Protein AF-A0A962DAH6-F1 (afdb_monomer)

Nearest PDB structures (foldseek):
  4ipu-assembly2_B  TM=6.859E-01  e=4.631E-04  Pseudomonas aeruginosa
  4ipv-assembly2_B  TM=7.242E-01  e=1.673E-03  Pseudomonas aeruginosa
  6dm3-assembly1_A  TM=6.226E-01  e=2.141E+00  Legionella pneumophila subsp. pneumophila str. Philadelphia 1

Foldseek 3Di:
DVVQLVVVQVQLVQQLVCLQVVVFKKKKFWDPPDFLQIKIAIATDPDAADLQDPPPPDPRDRPRDMPPPADPPDPDRSRVVNSVRCVRKTWPDDPQQLHHRMWMARNVQSFTPDQSRWGKIKIWDNDPVLTAIKMWTQGRSSHIDIAGCDPRRHDPPHHHDDD

Secondary structure (DSSP, 8-state):
-HHHHHHHHHHHHHHHHHHHHHTS-EEEEEE-SSSSS-EEEEEESS---BTT---TTSTTB--SEEES---TT-SS-HHHHHHHHTTT-EEEEEEEETTBSEEEE-TTTSSBSSGGG-EEEEEE-S-TTT--EEEEEE-TTS-EEEEBSSSSSB-TTPPBPP-

Solvent-accessible surface area (backbone atoms only — not comparable to full-atom values): 8301 Å² total; per-residue (Å²): 84,71,72,56,52,53,48,54,41,47,50,46,52,50,41,37,51,52,9,40,74,67,67,33,36,21,11,40,22,49,49,61,92,42,46,45,30,45,32,33,18,18,12,71,40,85,48,73,35,38,49,65,50,65,53,83,86,45,93,41,27,31,79,71,40,60,38,59,83,78,61,76,85,50,95,56,54,53,55,61,46,27,23,60,75,49,64,41,34,21,49,80,41,60,63,34,18,57,81,33,44,40,41,40,31,27,23,91,77,42,18,32,63,51,61,64,34,30,31,39,34,26,40,27,35,61,50,77,89,67,44,30,28,39,29,38,38,34,42,44,59,46,44,63,48,71,20,8,79,47,94,87,31,47,56,92,91,46,53,69,53,82,132

Mean predicted aligned error: 3.99 Å

Radius of gyration: 15.19 Å; Cα contacts (8 Å, |Δi|>4): 412; chains: 1; bounding box: 35×43×42 Å

Structure (mmCIF, N/CA/C/O backbone):
data_AF-A0A962DAH6-F1
#
_entry.id   AF-A0A962DAH6-F1
#
loop_
_atom_site.group_PDB
_atom_site.id
_atom_site.type_symbol
_atom_site.label_atom_id
_atom_site.label_alt_id
_atom_site.label_comp_id
_atom_site.label_asym_id
_atom_site.label_entity_id
_atom_site.label_seq_id
_atom_site.pdbx_PDB_ins_code
_atom_site.Cartn_x
_atom_site.Cartn_y
_atom_site.Cartn_z
_atom_site.occupancy
_atom_site.B_iso_or_equiv
_atom_site.auth_seq_id
_atom_site.auth_comp_id
_atom_site.auth_asym_id
_atom_site.auth_atom_id
_atom_site.pdbx_PDB_model_num
ATOM 1 N N . LEU A 1 1 ? 12.814 5.126 -7.344 1.00 89.50 1 LEU A N 1
ATOM 2 C CA . LEU A 1 1 ? 12.469 3.711 -7.086 1.00 89.50 1 LEU A CA 1
ATOM 3 C C . LEU A 1 1 ? 12.871 3.296 -5.681 1.00 89.50 1 LEU A C 1
ATOM 5 O O . LEU A 1 1 ? 11.981 3.253 -4.858 1.00 89.50 1 LEU A O 1
ATOM 9 N N . ARG A 1 2 ? 14.162 3.104 -5.360 1.00 90.56 2 ARG A N 1
ATOM 10 C CA . ARG A 1 2 ? 14.583 2.671 -4.011 1.00 90.56 2 ARG A CA 1
ATOM 11 C C . ARG A 1 2 ? 14.004 3.518 -2.874 1.00 90.56 2 ARG A C 1
ATOM 13 O O . ARG A 1 2 ? 13.317 2.980 -2.025 1.00 90.56 2 ARG A O 1
ATOM 20 N N . GLY A 1 3 ? 14.174 4.841 -2.926 1.00 91.88 3 GLY A N 1
ATOM 21 C CA . GLY A 1 3 ? 13.597 5.718 -1.899 1.00 91.88 3 GLY A CA 1
ATOM 22 C C . GLY A 1 3 ? 12.070 5.608 -1.792 1.00 91.88 3 GLY A C 1
ATOM 23 O O . GLY A 1 3 ? 11.529 5.670 -0.702 1.00 91.88 3 GLY A O 1
ATOM 24 N N . THR A 1 4 ? 11.370 5.382 -2.904 1.00 93.75 4 THR A N 1
ATOM 25 C CA . THR A 1 4 ? 9.918 5.144 -2.918 1.00 93.75 4 THR A CA 1
ATOM 26 C C . THR A 1 4 ? 9.564 3.810 -2.268 1.00 93.75 4 THR A C 1
ATOM 28 O O . THR A 1 4 ? 8.649 3.753 -1.456 1.00 93.75 4 THR A O 1
ATOM 31 N N . THR A 1 5 ? 10.313 2.753 -2.583 1.00 94.56 5 THR A N 1
ATOM 32 C CA . THR A 1 5 ? 10.181 1.444 -1.943 1.00 94.56 5 THR A CA 1
ATOM 33 C C . THR A 1 5 ? 10.385 1.561 -0.433 1.00 94.56 5 THR A C 1
ATOM 35 O O . THR A 1 5 ? 9.527 1.121 0.324 1.00 94.56 5 THR A O 1
ATOM 38 N N . ASP A 1 6 ? 11.458 2.219 0.011 1.00 94.75 6 ASP A N 1
ATOM 39 C CA . ASP A 1 6 ? 11.767 2.400 1.435 1.00 94.75 6 ASP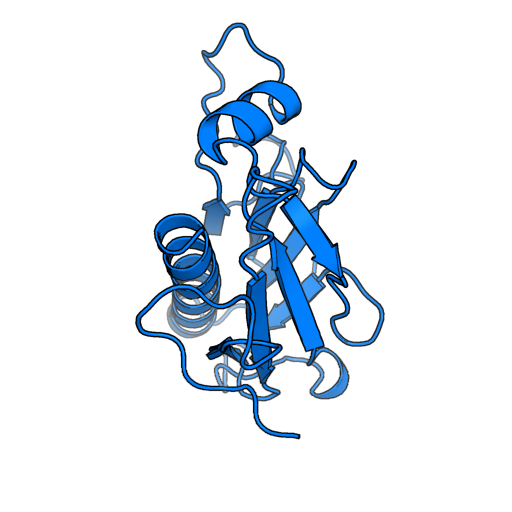 A CA 1
ATOM 40 C C . ASP A 1 6 ? 10.653 3.168 2.165 1.00 94.75 6 ASP A C 1
ATOM 42 O O . ASP A 1 6 ? 10.294 2.828 3.291 1.00 94.75 6 ASP A O 1
ATOM 46 N N . GLN A 1 7 ? 10.053 4.167 1.513 1.00 95.88 7 GLN A N 1
ATOM 47 C CA . GLN A 1 7 ? 8.929 4.919 2.073 1.00 95.88 7 GLN A CA 1
ATOM 48 C C . GLN A 1 7 ? 7.651 4.081 2.174 1.00 95.88 7 GLN A C 1
ATOM 50 O O . GLN A 1 7 ? 6.958 4.154 3.184 1.00 95.88 7 GLN A O 1
ATOM 55 N N . VAL A 1 8 ? 7.356 3.232 1.184 1.00 95.62 8 VAL A N 1
ATOM 56 C CA . VAL A 1 8 ? 6.233 2.284 1.276 1.00 95.62 8 VAL A CA 1
ATOM 57 C C . VAL A 1 8 ? 6.446 1.306 2.432 1.00 95.62 8 VAL A C 1
ATOM 59 O O . VAL A 1 8 ? 5.531 1.085 3.222 1.00 95.62 8 VAL A O 1
ATOM 62 N N . LEU A 1 9 ? 7.660 0.762 2.584 1.00 96.38 9 LEU A N 1
ATOM 63 C CA . LEU A 1 9 ? 7.995 -0.087 3.730 1.00 96.38 9 LEU A CA 1
ATOM 64 C C . LEU A 1 9 ? 7.789 0.667 5.052 1.00 96.38 9 LEU A C 1
ATOM 66 O O . LEU A 1 9 ? 7.191 0.122 5.979 1.00 96.38 9 LEU A O 1
ATOM 70 N N . ALA A 1 10 ? 8.232 1.925 5.125 1.00 96.81 10 ALA A N 1
ATOM 71 C CA . ALA A 1 10 ? 8.069 2.766 6.304 1.00 96.81 10 ALA A CA 1
ATOM 72 C C . ALA A 1 10 ? 6.592 3.009 6.650 1.00 96.81 10 ALA A C 1
ATOM 74 O O . ALA A 1 10 ? 6.227 2.870 7.814 1.00 96.81 10 ALA A O 1
ATOM 75 N N . VAL A 1 11 ? 5.730 3.290 5.665 1.00 97.06 11 VAL A N 1
ATOM 76 C CA . VAL A 1 11 ? 4.283 3.472 5.884 1.00 97.06 11 VAL A CA 1
ATOM 77 C C . VAL A 1 11 ? 3.662 2.247 6.548 1.00 97.06 11 VAL A C 1
ATOM 79 O O . VAL A 1 11 ? 2.936 2.386 7.531 1.00 97.06 11 VAL A O 1
ATOM 82 N N . VAL A 1 12 ? 3.985 1.042 6.068 1.00 97.19 12 VAL A N 1
ATOM 83 C CA . VAL A 1 12 ? 3.449 -0.195 6.655 1.00 97.19 12 VAL A CA 1
ATOM 84 C C . VAL A 1 12 ? 3.963 -0.404 8.080 1.00 97.19 12 VAL A C 1
ATOM 86 O O . VAL A 1 12 ? 3.189 -0.779 8.959 1.00 97.19 12 VAL A O 1
ATOM 89 N N . GLN A 1 13 ? 5.245 -0.129 8.342 1.00 97.00 13 GLN A N 1
ATOM 90 C CA . GLN A 1 13 ? 5.798 -0.249 9.696 1.00 97.00 13 GLN A CA 1
ATOM 91 C C 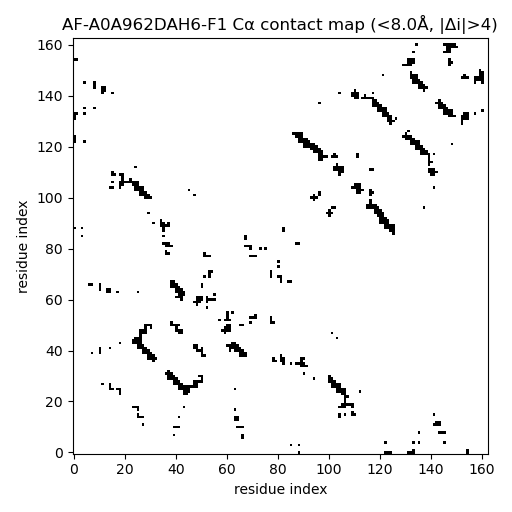. GLN A 1 13 ? 5.190 0.770 10.667 1.00 97.00 13 GLN A C 1
ATOM 93 O O . GLN A 1 13 ? 4.875 0.404 11.797 1.00 97.00 13 GLN A O 1
ATOM 98 N N . VAL A 1 14 ? 4.970 2.014 10.230 1.00 97.38 14 VAL A N 1
ATOM 99 C CA . VAL A 1 14 ? 4.286 3.041 11.031 1.00 97.38 14 VAL A CA 1
ATOM 100 C C . VAL A 1 14 ? 2.850 2.617 11.318 1.00 97.38 14 VAL A C 1
ATOM 102 O O . VAL A 1 14 ? 2.447 2.614 12.475 1.00 97.38 14 VAL A O 1
ATOM 105 N N . ALA A 1 15 ? 2.098 2.174 10.308 1.00 97.50 15 ALA A N 1
ATOM 106 C CA . ALA A 1 15 ? 0.729 1.695 10.495 1.00 97.50 15 ALA A CA 1
ATOM 107 C C . ALA A 1 15 ? 0.653 0.536 11.502 1.00 97.50 15 ALA A C 1
ATOM 109 O O . ALA A 1 15 ? -0.227 0.503 12.363 1.00 97.50 15 ALA A O 1
ATOM 110 N N . ARG A 1 16 ? 1.610 -0.395 11.431 1.00 97.31 16 ARG A N 1
ATOM 111 C CA . ARG A 1 16 ? 1.712 -1.517 12.366 1.00 97.31 16 ARG A CA 1
ATOM 112 C C . ARG A 1 16 ? 2.017 -1.058 13.787 1.00 97.31 16 ARG A C 1
ATOM 114 O O . ARG A 1 16 ? 1.378 -1.532 14.724 1.00 97.31 16 ARG A O 1
ATOM 121 N N . PHE A 1 17 ? 2.980 -0.155 13.944 1.00 97.06 17 PHE A N 1
ATOM 122 C CA . PHE A 1 17 ? 3.345 0.410 15.239 1.00 97.06 17 PHE A CA 1
ATOM 123 C C . PHE A 1 17 ? 2.168 1.155 15.874 1.00 97.06 17 PHE A C 1
ATOM 125 O O . PHE A 1 17 ? 1.819 0.879 17.017 1.00 97.06 17 PHE A O 1
ATOM 132 N N . GLU A 1 18 ? 1.507 2.023 15.112 1.00 97.25 18 GLU A N 1
ATOM 133 C CA . GLU A 1 18 ? 0.369 2.823 15.571 1.00 97.25 18 GLU A CA 1
ATOM 134 C C . GLU A 1 18 ? -0.834 1.947 15.939 1.00 97.25 18 GLU A C 1
ATOM 136 O O . GLU A 1 18 ? -1.511 2.224 16.928 1.00 97.25 18 GLU A O 1
ATOM 141 N N . SER A 1 19 ? -1.064 0.844 15.216 1.00 97.38 19 SER A N 1
ATOM 142 C CA . SER A 1 19 ? -2.121 -0.110 15.566 1.00 97.38 19 SER A CA 1
ATOM 143 C C . SER A 1 19 ? -1.907 -0.726 16.948 1.00 97.38 19 SER A C 1
ATOM 145 O O . SER A 1 19 ? -2.820 -0.732 17.775 1.00 97.38 19 SER A O 1
ATOM 147 N N . VAL A 1 20 ? -0.687 -1.197 17.221 1.00 96.75 20 VAL A N 1
ATOM 148 C CA . VAL A 1 20 ? -0.332 -1.802 18.514 1.00 96.75 20 VAL A CA 1
ATOM 149 C C . VAL A 1 20 ? -0.309 -0.747 19.620 1.00 96.75 20 VAL A C 1
ATOM 151 O O . VAL A 1 20 ? -0.832 -0.979 20.706 1.00 96.75 20 VAL A O 1
ATOM 154 N N . GLN A 1 21 ? 0.264 0.428 19.354 1.00 97.00 21 GLN A N 1
ATOM 155 C CA . GLN A 1 21 ? 0.398 1.498 20.342 1.00 97.00 21 GLN A CA 1
ATOM 156 C C . GLN A 1 21 ? -0.959 2.044 20.798 1.00 97.00 21 GLN A C 1
ATOM 158 O O . GLN A 1 21 ? -1.139 2.323 21.983 1.00 97.00 21 GLN A O 1
ATOM 163 N N . ARG A 1 22 ? -1.906 2.221 19.869 1.00 95.19 22 ARG A N 1
ATOM 164 C CA . ARG A 1 22 ? -3.233 2.784 20.167 1.00 95.19 22 ARG A CA 1
ATOM 165 C C . ARG A 1 22 ? -4.258 1.736 20.600 1.00 95.19 22 ARG A C 1
ATOM 167 O O . ARG A 1 22 ? -5.383 2.115 20.910 1.00 95.19 22 ARG A O 1
ATOM 174 N N . ASP A 1 23 ? -3.893 0.452 20.586 1.00 96.75 23 ASP A N 1
ATOM 175 C CA . ASP A 1 23 ? -4.802 -0.693 20.751 1.00 96.75 23 ASP A CA 1
ATOM 176 C C . ASP A 1 23 ? -6.048 -0.590 19.846 1.00 96.75 23 ASP A C 1
ATOM 178 O O . ASP A 1 23 ? -7.191 -0.828 20.244 1.00 96.75 23 ASP A O 1
ATOM 182 N N . ARG A 1 24 ? -5.835 -0.159 18.597 1.00 96.38 24 ARG A N 1
ATOM 183 C CA . ARG A 1 24 ? -6.892 0.025 17.593 1.00 96.38 24 ARG A CA 1
ATOM 184 C C . ARG A 1 24 ? -6.478 -0.548 16.244 1.00 96.38 24 ARG A C 1
ATOM 186 O O . ARG A 1 24 ? -5.307 -0.452 15.874 1.00 96.38 24 ARG A O 1
ATOM 193 N N . PRO A 1 25 ? -7.412 -1.134 15.478 1.00 97.31 25 PRO A N 1
ATOM 194 C CA . PRO A 1 25 ? -7.094 -1.555 14.125 1.00 97.31 25 PRO A CA 1
ATOM 195 C C . PRO A 1 25 ? -6.668 -0.349 13.288 1.00 97.31 25 PRO A C 1
ATOM 197 O O . PRO A 1 25 ? -7.179 0.755 13.480 1.00 97.31 25 PRO A O 1
ATOM 200 N N . VAL A 1 26 ? -5.722 -0.564 12.380 1.00 97.88 26 VAL A N 1
ATOM 201 C CA . VAL A 1 26 ? -5.278 0.442 11.407 1.00 97.88 26 VAL A CA 1
ATOM 202 C C . VAL A 1 26 ? -5.386 -0.167 10.024 1.00 97.88 26 VAL A C 1
ATOM 204 O O . VAL A 1 26 ? -4.854 -1.247 9.775 1.00 97.88 26 VAL A O 1
ATOM 207 N N . THR A 1 27 ? -6.065 0.525 9.119 1.00 98.00 27 THR A N 1
ATOM 208 C CA . THR A 1 27 ? -6.245 0.088 7.734 1.00 98.00 27 THR A CA 1
ATOM 209 C C . THR A 1 27 ? -5.316 0.870 6.828 1.00 98.00 27 THR A C 1
ATOM 211 O O . THR A 1 27 ? -5.364 2.098 6.795 1.00 98.00 27 THR A O 1
ATOM 214 N N . VAL A 1 28 ? -4.479 0.155 6.080 1.00 98.00 28 VAL A N 1
ATOM 215 C CA . VAL A 1 28 ? -3.620 0.723 5.039 1.00 98.00 28 VAL A CA 1
ATOM 216 C C . VAL A 1 28 ? -4.343 0.595 3.708 1.00 98.00 28 VAL A C 1
ATOM 218 O O . VAL A 1 28 ? -4.789 -0.488 3.346 1.00 98.00 28 VAL A O 1
ATOM 221 N N . THR A 1 29 ? -4.451 1.694 2.972 1.00 97.81 29 THR A N 1
ATOM 222 C CA . THR A 1 29 ? -5.093 1.774 1.658 1.00 97.81 29 THR A CA 1
ATOM 223 C C . THR A 1 29 ? -4.087 2.259 0.627 1.00 97.81 29 THR A C 1
ATOM 225 O O . THR A 1 29 ? -3.325 3.190 0.880 1.00 97.81 29 THR A O 1
ATOM 228 N N . VAL A 1 30 ? -4.101 1.646 -0.552 1.00 97.62 30 VAL A N 1
ATOM 229 C CA . VAL A 1 30 ? -3.342 2.080 -1.725 1.00 97.62 30 VAL A CA 1
ATOM 230 C C . VAL A 1 30 ? -4.331 2.518 -2.792 1.00 97.62 30 VAL A C 1
ATOM 232 O O . VAL A 1 30 ? -5.170 1.735 -3.236 1.00 97.62 30 VAL A O 1
ATOM 235 N N . LEU A 1 31 ? -4.245 3.773 -3.220 1.00 96.69 31 LEU A N 1
ATOM 236 C CA . LEU A 1 31 ? -5.066 4.291 -4.307 1.00 96.69 31 LEU A CA 1
ATOM 237 C C . LEU A 1 31 ? -4.212 4.472 -5.549 1.00 96.69 31 LEU A C 1
ATOM 239 O O . LEU A 1 31 ? -3.170 5.117 -5.505 1.00 96.69 31 LEU A O 1
ATOM 243 N N . THR A 1 32 ? -4.688 3.930 -6.664 1.00 95.31 32 THR A N 1
ATOM 244 C CA . THR A 1 32 ? -4.017 3.958 -7.969 1.00 95.31 32 THR A CA 1
ATOM 245 C C . THR A 1 32 ? -4.973 4.443 -9.062 1.00 95.31 32 THR A C 1
ATOM 247 O O . THR A 1 32 ? -5.374 3.648 -9.913 1.00 95.31 32 THR A O 1
ATOM 250 N N . PRO A 1 33 ? -5.373 5.736 -9.077 1.00 91.69 33 PRO A N 1
ATOM 251 C CA . PRO A 1 33 ? -6.133 6.312 -10.188 1.00 91.69 33 PRO A CA 1
ATOM 252 C C . PRO A 1 33 ? -5.548 5.979 -11.566 1.00 91.69 33 PRO A C 1
ATOM 254 O O . PRO A 1 33 ? -6.288 5.752 -12.518 1.00 91.69 33 PRO A O 1
ATOM 257 N N . ASN A 1 34 ? -4.218 5.944 -11.667 1.00 91.81 34 ASN A N 1
ATOM 258 C CA . ASN A 1 34 ? -3.494 5.341 -12.779 1.00 91.81 34 ASN A CA 1
ATOM 259 C C . ASN A 1 34 ? -2.112 4.861 -12.303 1.00 91.81 34 ASN A C 1
ATOM 261 O O . ASN A 1 34 ? -1.774 4.972 -11.126 1.00 91.81 34 ASN A O 1
ATOM 265 N N . ALA A 1 35 ? -1.303 4.328 -13.221 1.00 89.44 35 ALA A N 1
ATOM 266 C CA . ALA A 1 35 ? 0.005 3.771 -12.886 1.00 89.44 35 ALA A CA 1
ATOM 267 C C . ALA A 1 35 ? 0.977 4.800 -12.277 1.00 89.44 35 ALA A C 1
ATOM 269 O O . ALA A 1 35 ? 1.762 4.431 -11.411 1.00 89.44 35 ALA A O 1
ATOM 270 N N . ALA A 1 36 ? 0.949 6.065 -12.712 1.00 89.88 36 ALA A N 1
ATOM 271 C CA . ALA A 1 36 ? 1.879 7.114 -12.266 1.00 89.88 36 ALA A CA 1
ATOM 272 C C . ALA A 1 36 ? 1.342 7.954 -11.097 1.00 89.88 36 ALA A C 1
ATOM 274 O O . ALA A 1 36 ? 2.115 8.511 -10.322 1.00 89.88 36 ALA A O 1
ATOM 275 N N . GLN A 1 37 ? 0.021 8.021 -10.961 1.00 94.19 37 GLN A N 1
ATOM 276 C CA . GLN A 1 37 ? -0.675 8.715 -9.890 1.00 94.19 37 GLN A CA 1
ATOM 277 C C . GLN A 1 37 ? -1.169 7.684 -8.899 1.00 94.19 37 GLN A C 1
ATOM 279 O O . GLN A 1 37 ? -2.239 7.099 -9.073 1.00 94.19 37 GLN A O 1
ATOM 284 N N . TRP A 1 38 ? -0.381 7.478 -7.855 1.00 96.31 38 TRP A N 1
ATOM 285 C CA . TRP A 1 38 ? -0.752 6.602 -6.766 1.00 96.31 38 TRP A CA 1
ATOM 286 C C . TRP A 1 38 ? -0.338 7.184 -5.425 1.00 96.31 38 TRP A C 1
ATOM 288 O O . TRP A 1 38 ? 0.520 8.062 -5.338 1.00 96.31 38 TRP A O 1
ATOM 298 N N . CYS A 1 39 ? -0.977 6.700 -4.376 1.00 97.19 39 CYS A N 1
ATOM 299 C CA . CYS A 1 39 ? -0.601 6.998 -3.010 1.00 97.19 39 CYS A CA 1
ATOM 300 C C . CYS A 1 39 ? -0.912 5.799 -2.120 1.00 97.19 39 CYS A C 1
ATOM 302 O O . CYS A 1 39 ? -1.669 4.896 -2.484 1.00 97.19 39 CYS A O 1
ATOM 304 N N . MET A 1 40 ? -0.304 5.797 -0.946 1.00 97.56 40 MET A N 1
ATOM 305 C CA . MET A 1 40 ? -0.593 4.888 0.143 1.00 97.56 40 MET A CA 1
ATOM 306 C C . MET A 1 40 ? -0.887 5.726 1.381 1.00 97.56 40 MET A C 1
ATOM 308 O O . MET A 1 40 ? -0.206 6.712 1.649 1.00 97.56 40 MET A O 1
ATOM 312 N N . GLY A 1 41 ? -1.888 5.340 2.153 1.00 97.38 41 GLY A N 1
ATOM 313 C CA . GLY A 1 41 ? -2.175 5.982 3.424 1.00 97.38 41 GLY A CA 1
ATOM 314 C C . GLY A 1 41 ? -2.759 5.006 4.418 1.00 97.38 41 GLY A C 1
ATOM 315 O O . GLY A 1 41 ? -3.187 3.914 4.054 1.00 97.38 41 GLY A O 1
ATOM 316 N N . ALA A 1 42 ? -2.736 5.394 5.681 1.00 97.88 42 ALA A N 1
ATOM 317 C CA . ALA A 1 42 ? -3.269 4.607 6.770 1.00 97.88 42 ALA A CA 1
ATOM 318 C C . ALA A 1 42 ? -4.203 5.452 7.634 1.00 97.88 42 ALA A C 1
ATOM 320 O O . ALA A 1 42 ? -3.932 6.628 7.901 1.00 97.88 42 ALA A O 1
ATOM 321 N N . SER A 1 43 ? -5.280 4.825 8.093 1.00 97.50 43 SER A N 1
ATOM 322 C CA . SER A 1 43 ? -6.242 5.412 9.020 1.00 97.50 43 SER A CA 1
ATOM 323 C C . SER A 1 43 ? -6.595 4.448 10.142 1.00 97.50 43 SER A C 1
ATOM 325 O O . SER A 1 43 ? -6.562 3.228 9.969 1.00 97.50 43 SER A O 1
ATOM 327 N N . GLU A 1 44 ? -6.959 4.998 11.296 1.00 95.81 44 GLU A N 1
ATOM 328 C CA . GLU A 1 44 ? -7.551 4.212 12.377 1.00 95.81 44 GLU A CA 1
ATOM 329 C C . GLU A 1 44 ? -8.874 3.565 11.947 1.00 95.81 44 GLU A C 1
ATOM 331 O O . GLU A 1 44 ? -9.653 4.120 11.170 1.00 95.81 44 GLU A O 1
ATOM 336 N N . GLY A 1 45 ? -9.162 2.403 12.522 1.00 93.88 45 GLY A N 1
ATOM 337 C CA . GLY A 1 45 ? -10.361 1.636 12.238 1.00 93.88 45 GLY A CA 1
ATOM 338 C C . GLY A 1 45 ? -10.201 0.676 11.060 1.00 93.88 45 GLY A C 1
ATOM 339 O O . GLY A 1 45 ? -9.108 0.407 10.561 1.00 93.88 45 GLY A O 1
ATOM 340 N N . ASN A 1 46 ? -11.348 0.163 10.617 1.00 90.62 46 ASN A N 1
ATOM 341 C CA . ASN A 1 46 ? -11.464 -0.772 9.491 1.00 90.62 46 ASN A CA 1
ATOM 342 C C . ASN A 1 46 ? -11.840 -0.061 8.176 1.00 90.62 46 ASN A C 1
ATOM 344 O O . ASN A 1 46 ? -12.068 -0.704 7.152 1.00 90.62 46 ASN A O 1
ATOM 348 N N . ALA A 1 47 ? -11.995 1.265 8.216 1.00 92.06 47 ALA A N 1
ATOM 349 C CA . ALA A 1 47 ? -12.370 2.057 7.057 1.00 92.06 47 ALA A CA 1
ATOM 350 C C . ALA A 1 47 ? -11.132 2.385 6.216 1.00 92.06 47 ALA A C 1
ATOM 352 O O . ALA A 1 47 ? -10.066 2.683 6.753 1.00 92.06 47 ALA A O 1
ATOM 353 N N . ALA A 1 48 ? -11.295 2.342 4.894 1.00 94.44 48 ALA A N 1
ATOM 354 C CA . ALA A 1 48 ? -10.292 2.856 3.973 1.00 94.44 48 ALA A CA 1
ATOM 355 C C . ALA A 1 48 ? -10.289 4.389 4.004 1.00 94.44 48 ALA A C 1
ATOM 357 O O . ALA A 1 48 ? -11.350 5.002 4.125 1.00 94.44 48 ALA A O 1
ATOM 358 N N . CYS A 1 49 ? -9.113 4.985 3.837 1.00 96.94 49 CYS A N 1
ATOM 359 C CA . CYS A 1 49 ? -8.943 6.426 3.692 1.00 96.94 49 CYS A CA 1
ATOM 360 C C . CYS A 1 49 ? -8.546 6.786 2.254 1.00 96.94 49 CYS A C 1
ATOM 362 O O . CYS A 1 49 ? -8.036 5.951 1.501 1.00 96.94 49 CYS A O 1
ATOM 364 N N . ASP A 1 50 ? -8.774 8.041 1.877 1.00 97.06 50 ASP A N 1
ATOM 365 C CA . ASP A 1 50 ? -8.289 8.622 0.634 1.00 97.06 50 ASP A CA 1
ATOM 366 C C . ASP A 1 50 ? -6.954 9.326 0.888 1.00 97.06 50 ASP A C 1
ATOM 368 O O . ASP A 1 50 ? -6.894 10.395 1.485 1.00 97.06 50 ASP A O 1
ATOM 372 N N . CYS A 1 51 ? -5.855 8.734 0.422 1.00 96.62 51 CYS A N 1
ATOM 373 C CA . CYS A 1 51 ? -4.524 9.322 0.571 1.00 96.62 51 CYS A CA 1
ATOM 374 C C . CYS A 1 51 ? -4.270 10.538 -0.341 1.00 96.62 51 CYS A C 1
ATOM 376 O O . CYS A 1 51 ? -3.207 11.149 -0.243 1.00 96.62 51 CYS A O 1
ATOM 378 N N . PHE A 1 52 ? -5.227 10.911 -1.200 1.00 97.38 52 PHE A N 1
ATOM 379 C CA . PHE A 1 52 ? -5.253 12.195 -1.903 1.00 97.38 52 PHE A CA 1
ATOM 380 C C . PHE A 1 52 ? -6.066 13.268 -1.167 1.00 97.38 52 PHE A C 1
ATOM 382 O O . PHE A 1 52 ? -6.005 14.437 -1.553 1.00 97.38 52 PHE A O 1
ATOM 389 N N . GLU A 1 53 ? -6.814 12.906 -0.122 1.00 96.81 53 GLU A N 1
ATOM 390 C CA . GLU A 1 53 ? -7.484 13.870 0.744 1.00 96.81 53 GLU A CA 1
ATOM 391 C C . GLU A 1 53 ? -6.447 14.599 1.602 1.00 96.81 53 GLU A C 1
ATOM 393 O O . GLU A 1 53 ? -5.647 13.991 2.312 1.00 96.81 53 GLU A O 1
ATOM 398 N N . THR A 1 54 ? -6.469 15.927 1.542 1.00 95.12 54 THR A N 1
ATOM 399 C CA . THR A 1 54 ? -5.520 16.789 2.265 1.00 95.12 54 THR A CA 1
ATOM 400 C C . THR A 1 54 ? -6.185 17.570 3.395 1.00 95.12 54 THR A C 1
ATOM 402 O O . THR A 1 54 ? -5.496 18.141 4.241 1.00 95.12 54 THR A O 1
ATOM 405 N N . ASN A 1 55 ? -7.518 17.579 3.449 1.00 94.44 55 ASN A N 1
ATOM 406 C CA . ASN A 1 55 ? -8.268 18.182 4.534 1.00 94.44 55 ASN A CA 1
ATOM 407 C C . ASN A 1 55 ? -8.305 17.243 5.747 1.00 94.44 55 ASN A C 1
ATOM 409 O O . ASN A 1 55 ? -9.056 16.269 5.764 1.00 94.44 55 ASN A O 1
ATOM 413 N N . ALA A 1 56 ? -7.564 17.591 6.799 1.00 92.50 56 ALA A N 1
ATOM 414 C CA . ALA A 1 56 ? -7.505 16.821 8.043 1.00 92.50 56 ALA A CA 1
ATOM 415 C C . ALA A 1 56 ? -8.856 16.683 8.779 1.00 92.50 56 ALA A C 1
ATOM 417 O O . ALA A 1 56 ? -8.990 15.822 9.643 1.00 92.50 56 ALA A O 1
ATOM 418 N N . ALA A 1 57 ? -9.856 17.513 8.454 1.00 94.38 57 ALA A N 1
ATOM 419 C CA . ALA A 1 57 ? -11.207 17.410 9.010 1.00 94.38 57 ALA A CA 1
ATOM 420 C C . ALA A 1 57 ? -12.132 16.468 8.211 1.00 94.38 57 ALA A C 1
ATOM 422 O O . ALA A 1 57 ? -13.265 16.225 8.625 1.00 94.38 57 ALA A O 1
ATOM 423 N N . SER A 1 58 ? -11.687 15.961 7.057 1.00 95.56 58 SER A N 1
ATOM 424 C CA . SER A 1 58 ? -12.453 15.027 6.229 1.00 95.56 58 SER A CA 1
ATOM 425 C C . SER A 1 58 ? -12.503 13.643 6.875 1.00 95.56 58 SER A C 1
ATOM 427 O O . SER A 1 58 ? -11.494 13.137 7.361 1.00 95.56 58 SER A O 1
ATOM 429 N N . ALA A 1 59 ? -13.661 12.980 6.819 1.00 93.62 59 ALA A N 1
ATOM 430 C CA . ALA A 1 59 ? -13.807 11.608 7.316 1.00 93.62 59 ALA A CA 1
ATOM 431 C C . ALA A 1 59 ? -12.952 10.592 6.534 1.00 93.62 59 ALA A C 1
ATOM 433 O O . ALA A 1 59 ? -12.651 9.520 7.048 1.00 93.62 59 ALA A O 1
ATOM 434 N N . ASN A 1 60 ? -12.549 10.941 5.307 1.00 94.94 60 ASN A N 1
ATOM 435 C CA . ASN A 1 60 ? -11.705 10.104 4.458 1.00 94.94 60 ASN A CA 1
ATOM 436 C C . ASN A 1 60 ? -10.209 10.412 4.623 1.00 94.94 60 ASN A C 1
ATOM 438 O O . ASN A 1 60 ? -9.398 9.825 3.916 1.00 94.94 60 ASN A O 1
ATOM 442 N N . PHE A 1 61 ? -9.818 11.324 5.517 1.00 95.75 61 PHE A N 1
ATOM 443 C CA . PHE A 1 61 ? -8.415 11.673 5.717 1.00 95.75 61 PHE A CA 1
ATOM 444 C C . PHE A 1 61 ? -7.627 10.521 6.357 1.00 95.75 61 PHE A C 1
ATOM 446 O O . PHE A 1 61 ? -8.037 9.936 7.362 1.00 95.75 61 PHE A O 1
ATOM 453 N N . CYS A 1 62 ? -6.455 10.216 5.802 1.00 97.06 62 CYS A N 1
ATOM 454 C CA . CYS A 1 62 ? -5.541 9.226 6.367 1.00 97.06 62 CYS A CA 1
ATOM 455 C C . CYS A 1 62 ? -4.814 9.803 7.594 1.00 97.06 62 CYS A C 1
ATOM 457 O O . CYS A 1 62 ? -3.769 10.444 7.480 1.00 97.06 62 CYS A O 1
ATOM 459 N N . ASN A 1 63 ? -5.385 9.581 8.778 1.00 95.44 63 ASN A N 1
ATOM 460 C CA . ASN A 1 63 ? -4.951 10.200 10.032 1.00 95.44 63 ASN A CA 1
ATOM 461 C C . ASN A 1 63 ? -3.748 9.531 10.728 1.00 95.44 63 ASN A C 1
ATOM 463 O O . ASN A 1 63 ? -3.306 10.035 11.760 1.00 95.44 63 ASN A O 1
ATOM 467 N N . VAL A 1 64 ? -3.225 8.420 10.199 1.00 96.50 64 VAL A N 1
ATOM 468 C CA . VAL A 1 64 ? -2.060 7.720 10.770 1.00 96.50 64 VAL A CA 1
ATOM 469 C C . VAL A 1 64 ? -0.786 8.071 10.008 1.00 96.50 64 VAL A C 1
ATOM 471 O O . VAL A 1 64 ? 0.180 8.554 10.591 1.00 96.50 64 VAL A O 1
ATOM 474 N N . THR A 1 65 ? -0.761 7.829 8.698 1.00 96.31 65 THR A N 1
ATOM 475 C CA . THR A 1 65 ? 0.384 8.165 7.842 1.00 96.31 65 THR A CA 1
ATOM 476 C C . THR A 1 65 ? -0.033 8.208 6.376 1.00 96.31 65 THR A C 1
ATOM 478 O O . THR A 1 65 ? -1.035 7.603 5.993 1.00 96.31 65 THR A O 1
ATOM 481 N N . THR A 1 66 ? 0.730 8.919 5.549 1.00 96.69 66 THR A N 1
ATOM 482 C CA . THR A 1 66 ? 0.521 9.016 4.102 1.00 96.69 66 THR A CA 1
ATOM 483 C C . THR A 1 66 ? 1.845 9.060 3.356 1.00 96.69 66 THR A C 1
ATOM 485 O O . THR A 1 66 ? 2.848 9.588 3.837 1.00 96.69 66 THR A O 1
ATOM 488 N N . TYR A 1 67 ? 1.838 8.513 2.146 1.00 96.75 67 TYR A N 1
ATOM 489 C CA . TYR A 1 67 ? 2.915 8.636 1.186 1.00 96.75 67 TYR A CA 1
ATOM 490 C C . TYR A 1 67 ? 2.359 8.693 -0.250 1.00 96.75 67 TYR A C 1
ATOM 492 O O . TY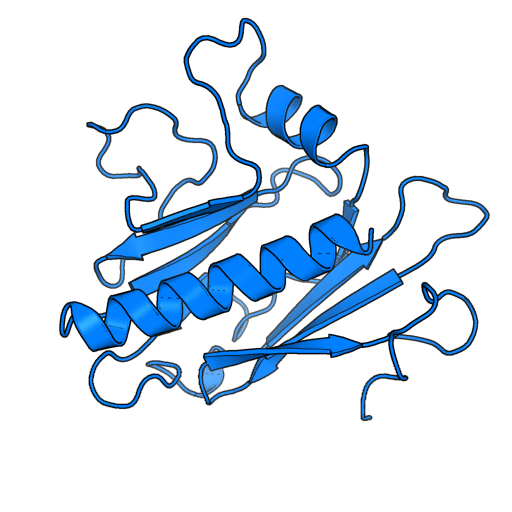R A 1 67 ? 1.553 7.842 -0.623 1.00 96.75 67 TYR A O 1
ATOM 500 N N . PRO A 1 68 ? 2.818 9.627 -1.097 1.00 95.75 68 PRO A N 1
ATOM 501 C CA . PRO A 1 68 ? 3.718 10.728 -0.761 1.00 95.75 68 PRO A CA 1
ATOM 502 C C . PRO A 1 68 ? 3.053 11.748 0.179 1.00 95.75 68 PRO A C 1
ATOM 504 O O . PRO A 1 68 ? 1.832 11.834 0.246 1.00 95.75 68 PRO A O 1
ATOM 507 N N . ALA A 1 69 ? 3.859 12.517 0.916 1.00 92.94 69 ALA A N 1
ATOM 508 C CA . ALA A 1 69 ? 3.354 13.561 1.807 1.00 92.94 69 ALA A CA 1
ATOM 509 C C . ALA A 1 69 ? 2.832 14.748 0.980 1.00 92.94 69 ALA A C 1
ATOM 511 O O . ALA A 1 69 ? 3.612 15.542 0.448 1.00 92.94 69 ALA A O 1
ATOM 512 N N . LEU A 1 70 ? 1.510 14.831 0.836 1.00 93.62 70 LEU A N 1
ATOM 513 C CA . LEU A 1 70 ? 0.841 15.878 0.071 1.00 93.62 70 LEU A CA 1
ATOM 514 C C . LEU A 1 70 ? 0.736 17.175 0.880 1.00 93.62 70 LEU A C 1
ATOM 516 O O . LEU A 1 70 ? 0.674 17.166 2.107 1.00 93.62 70 LEU A O 1
ATOM 520 N N . ASN A 1 71 ? 0.708 18.306 0.179 1.00 92.00 71 ASN A N 1
ATOM 521 C CA . ASN A 1 71 ? 0.602 19.632 0.778 1.00 92.00 71 ASN A CA 1
ATOM 522 C C . ASN A 1 71 ? -0.656 20.332 0.261 1.00 92.00 71 ASN A C 1
ATOM 524 O O . ASN A 1 71 ? -0.705 20.715 -0.908 1.00 92.00 71 ASN A O 1
ATOM 528 N N . ALA A 1 72 ? -1.617 20.558 1.161 1.00 91.50 72 ALA A N 1
ATOM 529 C CA . ALA A 1 72 ? -2.877 21.251 0.886 1.00 91.50 72 ALA A CA 1
ATOM 530 C C . ALA A 1 72 ? -2.695 22.677 0.330 1.00 91.50 72 ALA A C 1
ATOM 532 O O . ALA A 1 72 ? -3.574 23.184 -0.357 1.00 91.50 72 ALA A O 1
ATOM 533 N N . ALA A 1 73 ? -1.562 23.331 0.611 1.00 93.19 73 ALA A N 1
ATOM 534 C CA . ALA A 1 73 ? -1.249 24.669 0.107 1.00 93.19 73 ALA A CA 1
ATOM 535 C C . ALA A 1 73 ? -0.657 24.667 -1.316 1.00 93.19 73 ALA A C 1
ATOM 537 O O . ALA A 1 73 ? -0.344 25.727 -1.858 1.00 93.19 73 ALA A O 1
ATOM 538 N N . SER A 1 74 ? -0.442 23.493 -1.920 1.00 92.31 74 SER A N 1
ATOM 539 C CA . SER A 1 74 ? 0.062 23.402 -3.288 1.00 92.31 74 SER A CA 1
ATOM 540 C C . SER A 1 74 ? -0.982 23.905 -4.292 1.00 92.31 74 SER A C 1
ATOM 542 O O . SER A 1 74 ? -2.159 23.587 -4.151 1.00 92.31 74 SER A O 1
ATOM 544 N N . PRO A 1 75 ? -0.575 24.624 -5.354 1.00 92.62 75 PRO A N 1
ATOM 545 C CA . PRO A 1 75 ? -1.480 24.971 -6.450 1.00 92.62 75 PRO A CA 1
ATOM 546 C C . PRO A 1 75 ? -1.819 23.768 -7.349 1.00 92.62 75 PRO A C 1
ATOM 548 O O . PRO A 1 75 ? -2.669 23.877 -8.231 1.00 92.62 75 PRO A O 1
ATO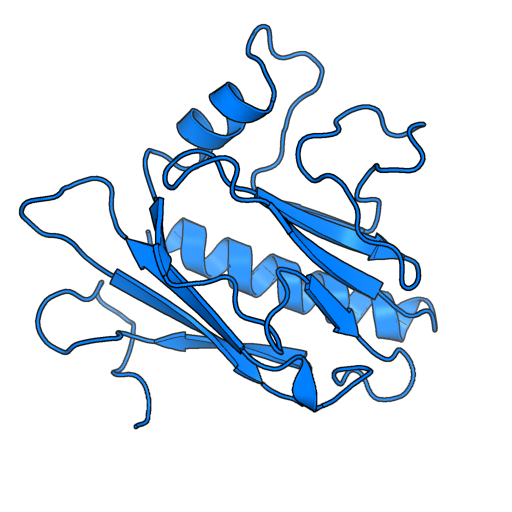M 551 N N . LEU A 1 76 ? -1.130 22.634 -7.179 1.00 93.81 76 LEU A N 1
ATOM 552 C CA . LEU A 1 76 ? -1.375 21.415 -7.942 1.00 93.81 76 LEU A CA 1
ATOM 553 C C . LEU A 1 76 ? -2.496 20.597 -7.307 1.00 93.81 76 LEU A C 1
ATOM 555 O O . LEU A 1 76 ? -2.639 20.554 -6.087 1.00 93.81 76 LEU A O 1
ATOM 559 N N . SER A 1 77 ? -3.240 19.861 -8.137 1.00 94.75 77 SER A N 1
ATOM 560 C CA . SER A 1 77 ? -4.142 18.836 -7.608 1.00 94.75 77 SER A CA 1
ATOM 561 C C . SER A 1 77 ? -3.350 17.786 -6.806 1.00 94.75 77 SER A C 1
ATOM 563 O O . SER A 1 77 ? -2.215 17.472 -7.187 1.00 94.75 77 SER A O 1
ATOM 565 N N . PRO A 1 78 ? -3.936 17.173 -5.760 1.00 95.12 78 PRO A N 1
ATOM 566 C CA . PRO A 1 78 ? -3.274 16.136 -4.961 1.00 95.12 78 PRO A CA 1
ATOM 567 C C . PRO A 1 78 ? -2.664 15.001 -5.801 1.00 95.12 78 PRO A C 1
ATOM 569 O O . PRO A 1 78 ? -1.561 14.530 -5.530 1.00 95.12 78 PRO A O 1
ATOM 572 N N . ARG A 1 79 ? -3.345 14.604 -6.885 1.00 94.94 79 ARG A N 1
ATOM 573 C CA . ARG A 1 79 ? -2.873 13.563 -7.812 1.00 94.94 79 ARG A CA 1
ATOM 574 C C . ARG A 1 79 ? -1.656 14.003 -8.623 1.00 94.94 79 ARG A C 1
ATOM 576 O O . ARG A 1 79 ? -0.695 13.247 -8.730 1.00 94.94 79 ARG A O 1
ATOM 583 N N . ALA A 1 80 ? -1.676 15.227 -9.152 1.00 94.06 80 ALA A N 1
ATOM 584 C CA . ALA A 1 80 ? -0.541 15.788 -9.884 1.00 94.06 80 ALA A CA 1
ATOM 585 C C . ALA A 1 80 ? 0.672 16.006 -8.964 1.00 94.06 80 ALA A C 1
ATOM 587 O O . ALA A 1 80 ? 1.811 15.749 -9.351 1.00 94.06 80 ALA A O 1
ATOM 588 N N . GLN A 1 81 ? 0.430 16.425 -7.719 1.00 95.00 81 GLN A N 1
ATOM 589 C CA . GLN A 1 81 ? 1.480 16.539 -6.715 1.00 95.00 81 GLN A CA 1
ATOM 590 C C . GLN A 1 81 ? 2.104 15.175 -6.396 1.00 95.00 81 GLN A C 1
ATOM 592 O O . GLN A 1 81 ? 3.330 15.069 -6.338 1.00 95.00 81 GLN A O 1
ATOM 597 N N . ALA A 1 82 ? 1.288 14.129 -6.225 1.00 94.75 82 ALA A N 1
ATOM 598 C CA . ALA A 1 82 ? 1.788 12.781 -5.981 1.00 94.75 82 ALA A CA 1
ATOM 599 C C . ALA A 1 82 ? 2.693 12.298 -7.120 1.00 94.75 82 ALA A C 1
ATOM 601 O O . ALA A 1 82 ? 3.809 11.854 -6.865 1.00 94.75 82 ALA A O 1
ATOM 602 N N . GLU A 1 83 ? 2.260 12.460 -8.370 1.00 93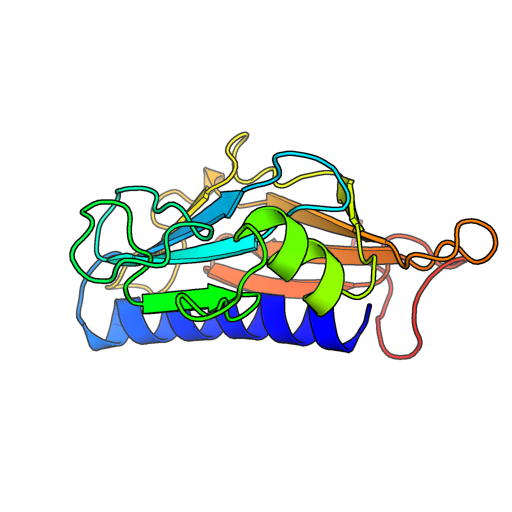.94 83 GLU A N 1
ATOM 603 C CA . GLU A 1 83 ? 3.047 12.105 -9.556 1.00 93.94 83 GLU A CA 1
ATOM 604 C C . GLU A 1 83 ? 4.418 12.804 -9.576 1.00 93.94 83 GLU A C 1
ATOM 606 O O . GLU A 1 83 ? 5.453 12.167 -9.812 1.00 93.94 83 GLU A O 1
ATOM 611 N N . GLN A 1 84 ? 4.447 14.101 -9.248 1.00 93.50 84 GLN A N 1
ATOM 612 C CA . GLN A 1 84 ? 5.683 14.878 -9.167 1.00 93.50 84 GLN A CA 1
ATOM 613 C C . GLN A 1 84 ? 6.601 14.392 -8.032 1.00 93.50 84 GLN A C 1
ATOM 615 O O . GLN A 1 84 ? 7.810 14.241 -8.235 1.00 93.50 84 GLN A O 1
ATOM 620 N N . LEU A 1 85 ? 6.050 14.119 -6.845 1.00 93.88 85 LEU A N 1
ATOM 621 C CA . LEU A 1 85 ? 6.809 13.652 -5.677 1.00 93.88 85 LEU A CA 1
ATOM 622 C C . LEU A 1 85 ? 7.354 12.232 -5.862 1.00 93.88 85 LEU A C 1
ATOM 624 O O . LEU A 1 85 ? 8.475 11.937 -5.443 1.00 93.88 85 LEU A O 1
ATOM 628 N N . LEU A 1 86 ? 6.598 11.373 -6.543 1.00 94.00 86 LEU A N 1
ATOM 629 C CA . LEU A 1 86 ? 7.003 10.017 -6.905 1.00 94.00 86 LEU A CA 1
ATOM 630 C C . LEU A 1 86 ? 8.065 9.992 -8.009 1.00 94.00 86 LEU A C 1
ATOM 632 O O . LEU A 1 86 ? 8.663 8.940 -8.251 1.00 94.00 86 LEU A O 1
ATOM 636 N N . ARG A 1 87 ? 8.326 11.131 -8.668 1.00 92.56 87 ARG A N 1
ATOM 637 C CA . ARG A 1 87 ? 9.304 11.275 -9.759 1.00 92.56 87 ARG A CA 1
ATOM 638 C C . ARG A 1 87 ? 9.094 10.219 -10.849 1.00 92.56 87 ARG A C 1
ATOM 640 O O . ARG A 1 87 ? 10.049 9.604 -11.322 1.00 92.56 87 ARG A O 1
ATOM 647 N N . GLY A 1 88 ? 7.829 9.974 -11.193 1.00 89.69 88 GLY A N 1
ATOM 648 C CA . GLY A 1 88 ? 7.427 9.013 -12.221 1.00 89.69 88 GLY A CA 1
ATOM 649 C C . GLY A 1 88 ? 7.617 7.535 -11.855 1.00 89.69 88 GLY A C 1
ATOM 650 O O . GLY A 1 88 ? 7.617 6.692 -12.748 1.00 89.69 88 GLY A O 1
ATOM 651 N N . VAL A 1 89 ? 7.790 7.185 -10.574 1.00 93.94 89 VAL A N 1
ATOM 652 C CA . VAL A 1 89 ? 7.688 5.781 -10.141 1.00 93.94 89 VAL A CA 1
ATOM 653 C C . VAL A 1 89 ? 6.247 5.308 -10.289 1.00 93.94 89 VAL A C 1
ATOM 655 O O . VAL A 1 89 ? 5.329 5.931 -9.761 1.00 93.94 89 VAL A O 1
ATOM 658 N N . GLN A 1 90 ? 6.062 4.183 -10.973 1.00 94.56 90 GLN A N 1
ATOM 659 C CA . GLN A 1 90 ? 4.745 3.669 -11.334 1.00 94.56 90 GLN A CA 1
ATOM 660 C C . GLN A 1 90 ? 4.415 2.367 -10.612 1.00 94.56 90 GLN A C 1
ATOM 662 O O . GLN A 1 90 ? 5.303 1.537 -10.437 1.00 94.56 90 GLN A O 1
ATOM 667 N N . ILE A 1 91 ? 3.145 2.143 -10.277 1.00 94.31 91 ILE A N 1
ATOM 668 C CA . ILE A 1 91 ? 2.643 0.805 -9.938 1.00 94.31 91 ILE A CA 1
ATOM 669 C C . ILE A 1 91 ? 2.315 0.073 -11.244 1.00 94.31 91 ILE A C 1
ATOM 671 O O . ILE A 1 91 ? 1.527 0.555 -12.054 1.00 94.31 91 ILE A O 1
ATOM 675 N N . VAL A 1 92 ? 2.948 -1.083 -11.458 1.00 92.62 92 VAL A N 1
ATOM 676 C CA . VAL A 1 92 ? 2.792 -1.902 -12.679 1.00 92.62 92 VAL A CA 1
ATOM 677 C C . VAL A 1 92 ? 2.095 -3.239 -12.433 1.00 92.62 92 VAL A C 1
ATOM 679 O O . VAL A 1 92 ? 1.674 -3.886 -13.386 1.00 92.62 92 VAL A O 1
ATOM 682 N N . ALA A 1 93 ? 1.968 -3.650 -11.171 1.00 91.00 93 ALA A N 1
ATOM 683 C CA . ALA A 1 93 ? 1.170 -4.796 -10.744 1.00 91.00 93 ALA A CA 1
ATOM 684 C C . ALA A 1 93 ? 0.718 -4.600 -9.289 1.00 91.00 93 ALA A C 1
ATOM 686 O O . ALA A 1 93 ? 1.459 -4.023 -8.488 1.00 91.00 93 ALA A O 1
ATOM 687 N N . GLY A 1 94 ? -0.472 -5.092 -8.942 1.00 86.88 94 GLY A N 1
ATOM 688 C CA . GLY A 1 94 ? -1.117 -4.785 -7.662 1.00 86.88 94 GLY A CA 1
ATOM 689 C C . GLY A 1 94 ? -1.610 -3.328 -7.583 1.00 86.88 94 GLY A C 1
ATOM 690 O O . GLY A 1 94 ? -1.627 -2.639 -8.605 1.00 86.88 94 GLY A O 1
ATOM 691 N N . PRO A 1 95 ? -2.016 -2.835 -6.399 1.00 88.69 95 PRO A N 1
ATOM 692 C CA . PRO A 1 95 ? -2.092 -3.547 -5.118 1.00 88.69 95 PRO A CA 1
ATOM 693 C C . PRO A 1 95 ? -3.091 -4.713 -5.165 1.00 88.69 95 PRO A C 1
ATOM 695 O O . PRO A 1 95 ? -4.200 -4.558 -5.668 1.00 88.69 95 PRO A O 1
ATOM 698 N N . ALA A 1 96 ? -2.687 -5.881 -4.666 1.00 91.88 96 ALA A N 1
ATOM 699 C CA . ALA A 1 96 ? -3.531 -7.075 -4.607 1.00 91.88 96 ALA A CA 1
ATOM 700 C C . ALA A 1 96 ? -3.409 -7.741 -3.231 1.00 91.88 96 ALA A C 1
ATOM 702 O O . ALA A 1 96 ? -2.692 -8.725 -3.074 1.00 91.88 96 ALA A O 1
ATOM 703 N N . PHE A 1 97 ? -4.087 -7.168 -2.242 1.00 93.81 97 PHE A N 1
ATOM 704 C CA . PHE A 1 97 ? -4.126 -7.597 -0.842 1.00 93.81 97 PHE A CA 1
ATOM 705 C C . PHE A 1 97 ? -5.421 -8.375 -0.604 1.00 93.81 97 PHE A C 1
ATOM 707 O O . PHE A 1 97 ? -6.484 -7.774 -0.470 1.00 93.81 97 PHE A O 1
ATOM 714 N N . GLY A 1 98 ? -5.383 -9.706 -0.712 1.00 87.00 98 GLY A N 1
ATOM 715 C CA . GLY A 1 98 ? -6.608 -10.523 -0.720 1.00 87.00 98 GLY A CA 1
ATOM 716 C C . GLY A 1 98 ? -7.608 -10.169 -1.833 1.00 87.00 98 GLY A C 1
ATOM 717 O O . GLY A 1 98 ? -8.810 -10.360 -1.678 1.00 87.00 98 GLY A O 1
ATOM 718 N N . GLY A 1 99 ? -7.128 -9.599 -2.946 1.00 87.75 99 GLY A N 1
ATOM 719 C CA . GLY A 1 99 ? -7.966 -9.089 -4.041 1.00 87.75 99 GLY A CA 1
ATOM 720 C C . GLY A 1 99 ? -8.464 -7.648 -3.862 1.00 87.75 99 GLY A C 1
ATOM 721 O O . GLY A 1 99 ? -9.146 -7.132 -4.745 1.00 87.75 99 GLY A O 1
ATOM 722 N N . ALA A 1 100 ? -8.102 -6.981 -2.765 1.00 93.56 100 ALA A N 1
ATOM 723 C CA . ALA A 1 100 ? -8.400 -5.577 -2.510 1.00 93.56 100 ALA A CA 1
ATOM 724 C C . ALA A 1 100 ? -7.151 -4.688 -2.638 1.00 93.56 100 ALA A C 1
ATOM 726 O O . ALA A 1 100 ? -6.017 -5.147 -2.776 1.00 93.56 100 ALA A O 1
ATOM 727 N N . ASN A 1 101 ? -7.365 -3.378 -2.550 1.00 95.56 101 ASN A N 1
ATOM 728 C CA . ASN A 1 101 ? -6.317 -2.361 -2.510 1.00 95.56 101 ASN A CA 1
ATOM 729 C C . ASN A 1 101 ? -5.995 -1.893 -1.080 1.00 95.56 101 ASN A C 1
ATOM 731 O O . ASN A 1 101 ? -5.393 -0.837 -0.887 1.00 95.56 101 ASN A O 1
ATOM 735 N N . ARG A 1 102 ? -6.424 -2.656 -0.074 1.00 96.25 102 ARG A N 1
ATOM 736 C CA . ARG A 1 102 ? -6.246 -2.339 1.340 1.00 96.25 102 ARG A CA 1
ATOM 737 C C . ARG A 1 102 ? -6.022 -3.598 2.161 1.00 96.25 102 ARG A C 1
ATOM 739 O O . ARG A 1 102 ? -6.402 -4.679 1.727 1.00 96.25 102 ARG A O 1
ATOM 746 N N . PHE A 1 103 ? -5.483 -3.420 3.354 1.00 97.44 103 PHE A N 1
ATOM 747 C CA . PHE A 1 103 ? -5.409 -4.451 4.383 1.00 97.44 103 PHE A CA 1
ATOM 748 C C . PHE A 1 103 ? -5.524 -3.803 5.761 1.00 97.44 103 PHE A C 1
ATOM 750 O O . PHE A 1 103 ? -5.130 -2.645 5.946 1.00 97.44 103 PHE A O 1
ATOM 757 N N . THR A 1 104 ? -6.041 -4.543 6.735 1.00 97.69 104 THR A N 1
ATOM 758 C CA . THR A 1 104 ? -6.208 -4.050 8.104 1.00 97.69 104 THR A CA 1
ATOM 759 C C . THR A 1 104 ? -5.261 -4.774 9.048 1.00 97.69 104 THR A C 1
ATOM 761 O O . THR A 1 104 ? -5.094 -5.987 8.982 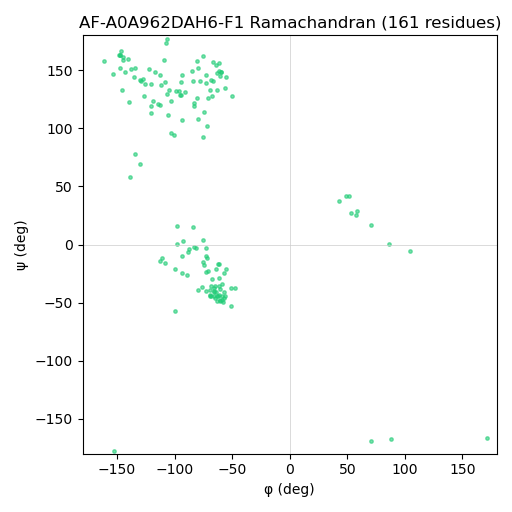1.00 97.69 104 THR A O 1
ATOM 764 N N . ILE A 1 105 ? -4.629 -4.033 9.953 1.00 98.00 105 ILE A N 1
ATOM 765 C CA . ILE A 1 105 ? -3.726 -4.562 10.973 1.00 98.00 105 ILE A CA 1
ATOM 766 C C . ILE A 1 105 ? -4.506 -4.746 12.273 1.00 98.00 105 ILE A C 1
ATOM 768 O O . ILE A 1 105 ? -5.232 -3.854 12.711 1.00 98.00 105 ILE A O 1
ATOM 772 N N . ASN A 1 106 ? -4.356 -5.916 12.889 1.00 96.75 106 ASN A N 1
ATOM 773 C CA . ASN A 1 106 ? -4.924 -6.233 14.186 1.00 96.75 106 ASN A CA 1
ATOM 774 C C . ASN A 1 106 ? -4.051 -5.643 15.311 1.00 96.75 106 ASN A C 1
ATOM 776 O O . ASN A 1 106 ? -2.862 -5.975 15.384 1.00 96.75 106 ASN A O 1
ATOM 780 N N . PRO A 1 107 ? -4.623 -4.857 16.238 1.00 96.75 107 PRO A N 1
ATOM 781 C CA . PRO A 1 107 ? -3.846 -4.183 17.277 1.00 96.75 107 PRO A CA 1
ATOM 782 C C . PRO A 1 107 ? -3.225 -5.131 18.301 1.00 96.75 107 PRO A C 1
ATOM 784 O O . PRO A 1 107 ? -2.153 -4.854 18.830 1.00 96.75 107 PRO A O 1
ATOM 787 N N . LYS A 1 108 ? -3.863 -6.278 18.565 1.00 95.38 108 LYS A N 1
ATOM 788 C CA . LYS A 1 108 ? -3.438 -7.199 19.628 1.00 95.38 108 LYS A CA 1
ATOM 789 C C . LYS A 1 108 ? -2.213 -8.010 19.239 1.00 95.38 108 LYS A C 1
ATOM 791 O O . LYS A 1 108 ? -1.383 -8.328 20.083 1.00 95.38 108 LYS A O 1
ATOM 796 N N . LEU A 1 109 ? -2.137 -8.392 17.966 1.00 93.94 109 LEU A N 1
ATOM 797 C CA . LEU A 1 109 ? -1.091 -9.278 17.450 1.00 93.94 109 LEU A CA 1
ATOM 798 C C . LEU A 1 109 ? -0.087 -8.543 16.555 1.00 93.94 109 LEU A C 1
ATOM 800 O O . LEU A 1 109 ? 0.987 -9.072 16.265 1.00 93.94 109 LEU A O 1
ATOM 804 N N . GLY A 1 110 ? -0.430 -7.341 16.084 1.00 94.06 110 GLY A N 1
ATOM 805 C CA . GLY A 1 110 ? 0.340 -6.640 15.061 1.00 94.06 110 GLY A CA 1
ATOM 806 C C . GLY A 1 110 ? 0.469 -7.460 13.773 1.00 94.06 110 GLY A C 1
ATOM 807 O O . GLY A 1 110 ? 1.497 -7.364 13.104 1.00 94.06 110 GLY A O 1
ATOM 808 N N . THR A 1 111 ? -0.515 -8.312 13.476 1.00 96.75 111 THR A N 1
ATOM 809 C CA . THR A 1 111 ? -0.646 -9.109 12.244 1.00 96.75 111 THR A CA 1
ATOM 810 C C . THR A 1 111 ? -1.743 -8.517 11.368 1.00 96.75 111 THR A C 1
ATOM 812 O O . THR A 1 111 ? -2.417 -7.578 11.786 1.00 96.75 111 THR A O 1
ATOM 815 N N . LEU A 1 112 ? -1.968 -9.061 10.173 1.00 96.81 112 LEU A N 1
ATOM 816 C CA . LEU A 1 112 ? -3.188 -8.733 9.438 1.00 96.81 112 LEU A CA 1
ATOM 817 C C . LEU A 1 112 ? -4.416 -9.205 10.230 1.00 96.81 112 LEU A C 1
ATOM 819 O O . LEU A 1 112 ? -4.343 -10.179 10.986 1.00 96.81 112 LEU A O 1
ATOM 823 N N . ASN A 1 113 ? -5.517 -8.471 10.100 1.00 94.81 113 ASN A N 1
ATOM 824 C CA . ASN A 1 113 ? -6.782 -8.788 10.746 1.00 94.81 113 ASN A CA 1
ATOM 825 C C . ASN A 1 113 ? -7.455 -9.987 10.075 1.00 94.81 113 ASN A C 1
ATOM 827 O O . ASN A 1 113 ? -7.968 -10.860 10.770 1.00 94.81 113 ASN A O 1
ATOM 831 N N . ASP A 1 114 ? -7.383 -10.051 8.747 1.00 94.75 114 ASP A N 1
ATOM 832 C CA . ASP A 1 114 ? -7.658 -11.256 7.976 1.00 94.75 114 ASP A CA 1
ATOM 833 C C . ASP A 1 114 ? -6.347 -11.730 7.318 1.00 94.75 114 ASP A C 1
ATOM 835 O O . ASP A 1 114 ? -5.734 -10.982 6.550 1.00 94.75 114 ASP A O 1
ATOM 839 N N . PRO A 1 115 ? -5.868 -12.956 7.608 1.00 91.25 115 PRO A N 1
ATOM 840 C CA . PRO A 1 115 ? -4.647 -13.472 7.005 1.00 91.25 115 PRO A CA 1
ATOM 841 C C . PRO A 1 115 ? -4.737 -13.604 5.484 1.00 91.25 115 PRO A C 1
ATOM 843 O O . PRO A 1 115 ? -3.680 -13.708 4.874 1.00 91.25 115 PRO A O 1
ATOM 846 N N . ALA A 1 116 ? -5.932 -13.592 4.878 1.00 94.12 116 ALA A N 1
ATOM 847 C CA . ALA A 1 116 ? -6.136 -13.593 3.431 1.00 94.12 116 ALA A CA 1
ATOM 848 C C . ALA A 1 116 ? -5.855 -12.230 2.771 1.00 94.12 116 ALA A C 1
ATOM 850 O O . ALA A 1 116 ? -5.663 -12.185 1.561 1.00 94.12 116 ALA A O 1
ATOM 851 N N . GLU A 1 117 ? -5.759 -11.138 3.540 1.00 94.12 117 GLU A N 1
ATOM 852 C CA . GLU A 1 117 ? -5.408 -9.797 3.039 1.00 94.12 117 GLU A CA 1
ATOM 853 C C . GLU A 1 117 ? -3.909 -9.639 2.724 1.00 94.12 117 GLU A C 1
ATOM 855 O O . GLU A 1 117 ? -3.449 -8.555 2.367 1.00 94.12 117 GLU A O 1
ATOM 860 N N . PHE A 1 118 ? -3.113 -10.705 2.840 1.00 94.94 118 PHE A N 1
ATOM 861 C CA . PHE A 1 118 ? -1.731 -10.687 2.372 1.00 94.94 118 PHE A CA 1
ATOM 862 C C . PHE A 1 118 ? -1.679 -10.436 0.861 1.00 94.94 118 PHE A C 1
ATOM 864 O O . PHE A 1 118 ? -2.634 -10.688 0.119 1.00 94.94 118 PHE A O 1
ATOM 871 N N . GLY A 1 119 ? -0.553 -9.921 0.383 1.00 95.00 119 GLY A N 1
ATOM 872 C CA . GLY A 1 119 ? -0.473 -9.563 -1.020 1.00 95.00 119 GLY A CA 1
ATOM 873 C C . GLY A 1 119 ? 0.772 -8.809 -1.401 1.00 95.00 119 GLY A C 1
ATOM 874 O O . GLY A 1 119 ? 1.735 -8.734 -0.642 1.00 95.00 119 GLY A O 1
ATOM 875 N N . SER A 1 120 ? 0.743 -8.240 -2.600 1.00 94.94 120 SER A N 1
ATOM 876 C CA . SER A 1 120 ? 1.895 -7.533 -3.136 1.00 94.94 120 SER A CA 1
ATOM 877 C C . SER A 1 120 ? 1.519 -6.356 -4.022 1.00 94.94 120 SER A C 1
ATOM 879 O O . SER A 1 120 ? 0.391 -6.233 -4.511 1.00 94.94 120 SER A O 1
ATOM 881 N N . LEU A 1 121 ? 2.501 -5.487 -4.231 1.00 95.44 121 LEU A N 1
ATOM 882 C CA . LEU A 1 121 ? 2.498 -4.492 -5.292 1.00 95.44 121 LEU A CA 1
ATOM 883 C C . LEU A 1 121 ? 3.886 -4.432 -5.930 1.00 95.44 121 LEU A C 1
ATOM 885 O O . LEU A 1 121 ? 4.893 -4.693 -5.276 1.00 95.44 121 LEU A O 1
ATOM 889 N N . THR A 1 122 ? 3.949 -4.083 -7.210 1.00 94.75 122 THR A N 1
ATOM 890 C CA . THR A 1 122 ? 5.208 -3.916 -7.941 1.00 94.75 122 THR A CA 1
ATOM 891 C C . THR A 1 122 ? 5.339 -2.488 -8.430 1.00 94.75 122 THR A C 1
ATOM 893 O O . THR A 1 122 ? 4.493 -1.990 -9.175 1.00 94.75 122 THR A O 1
ATOM 896 N N . LEU A 1 123 ? 6.436 -1.854 -8.032 1.00 94.19 123 LEU A N 1
ATOM 897 C CA . LEU A 1 123 ? 6.861 -0.540 -8.481 1.00 94.19 123 LEU A CA 1
ATOM 898 C C . LEU A 1 123 ? 7.824 -0.668 -9.658 1.00 94.19 123 LEU A C 1
ATOM 900 O O . LEU A 1 123 ? 8.654 -1.575 -9.690 1.00 94.19 123 LEU A O 1
ATOM 904 N N . ARG A 1 124 ? 7.767 0.284 -10.588 1.00 93.12 124 ARG A N 1
ATOM 905 C CA . ARG A 1 124 ? 8.689 0.422 -11.717 1.00 93.12 124 ARG A CA 1
ATOM 906 C C . ARG A 1 124 ? 9.279 1.828 -11.767 1.00 93.12 124 ARG A C 1
ATOM 908 O O . ARG A 1 124 ? 8.592 2.808 -11.486 1.00 93.12 124 ARG A O 1
ATOM 915 N N . SER A 1 125 ? 10.552 1.942 -12.134 1.00 91.88 125 SER A N 1
ATOM 916 C CA . SER A 1 125 ? 11.192 3.229 -12.421 1.00 91.88 125 SER A CA 1
ATOM 917 C C . SER A 1 125 ? 10.567 3.928 -13.640 1.00 91.88 125 SER A C 1
ATOM 919 O O . SER A 1 125 ? 10.091 3.241 -14.541 1.00 91.88 125 SER A O 1
ATOM 921 N N . PRO A 1 126 ? 10.643 5.268 -13.735 1.00 89.25 126 PRO A N 1
ATOM 922 C CA . PRO A 1 126 ? 10.095 6.024 -14.869 1.00 89.25 126 PRO A CA 1
ATOM 923 C C . PRO A 1 126 ? 10.728 5.676 -16.223 1.00 89.25 126 PRO A C 1
ATOM 925 O O . PRO A 1 126 ? 10.081 5.813 -17.255 1.00 89.25 126 PRO A O 1
ATOM 928 N N . ASN A 1 127 ? 11.994 5.247 -16.235 1.00 84.62 127 ASN A N 1
ATOM 929 C CA . ASN A 1 127 ? 12.689 4.901 -17.469 1.00 84.62 127 ASN A CA 1
ATOM 930 C C . ASN A 1 127 ? 12.180 3.546 -17.991 1.00 84.62 127 ASN A C 1
ATOM 932 O O . ASN A 1 127 ? 12.378 2.519 -17.337 1.00 84.62 127 ASN A O 1
ATOM 936 N N . ALA A 1 128 ? 11.523 3.565 -19.153 1.00 76.06 128 ALA A N 1
ATOM 937 C CA . ALA A 1 128 ? 10.962 2.378 -19.791 1.00 76.06 128 ALA A CA 1
ATOM 938 C C . ALA A 1 128 ? 12.028 1.456 -20.407 1.00 76.06 128 ALA A C 1
ATOM 940 O O . ALA A 1 128 ? 11.773 0.261 -20.515 1.00 76.06 128 ALA A O 1
ATOM 941 N N . ASP A 1 129 ? 13.207 1.983 -20.746 1.00 78.31 129 ASP A N 1
ATOM 942 C CA . ASP A 1 129 ? 14.297 1.235 -21.384 1.00 78.31 129 ASP A CA 1
ATOM 943 C C . ASP A 1 129 ? 15.088 0.402 -20.367 1.00 78.31 129 ASP A C 1
ATOM 945 O O . ASP A 1 129 ? 15.469 -0.730 -20.646 1.00 78.31 129 ASP A O 1
ATOM 949 N N . LEU A 1 130 ? 15.317 0.947 -19.165 1.00 78.75 130 LEU A N 1
ATOM 950 C CA . LEU A 1 130 ? 15.971 0.224 -18.061 1.00 78.75 130 LEU A CA 1
ATOM 951 C C . LEU A 1 130 ? 14.971 -0.543 -17.186 1.00 78.75 130 LEU A C 1
ATOM 953 O O . LEU A 1 130 ? 15.341 -1.516 -16.539 1.00 78.75 130 LEU A O 1
ATOM 957 N N . ALA A 1 131 ? 13.720 -0.074 -17.140 1.00 81.75 131 ALA A N 1
ATOM 958 C CA . ALA A 1 131 ? 12.566 -0.715 -16.516 1.00 81.75 131 ALA A CA 1
ATOM 959 C C . ALA A 1 131 ? 12.811 -1.356 -15.137 1.00 81.75 131 ALA A C 1
ATOM 961 O O . ALA A 1 131 ? 12.204 -2.384 -14.851 1.00 81.75 131 ALA A O 1
ATOM 962 N N . TYR A 1 132 ? 13.631 -0.752 -14.266 1.00 89.94 132 TYR A N 1
ATOM 963 C CA . TYR A 1 132 ? 13.900 -1.305 -12.936 1.00 89.94 132 TYR A CA 1
ATOM 964 C C . TYR A 1 132 ? 12.609 -1.507 -12.148 1.00 89.94 132 TYR A C 1
ATOM 966 O O . TYR A 1 132 ? 11.774 -0.600 -12.079 1.00 89.94 132 TYR A O 1
ATOM 974 N N . ARG A 1 133 ? 12.468 -2.667 -11.510 1.00 91.62 133 ARG A N 1
ATOM 975 C CA . ARG A 1 133 ? 11.305 -3.049 -10.717 1.00 91.62 133 ARG A CA 1
ATOM 976 C C . ARG A 1 133 ? 11.688 -3.384 -9.286 1.00 91.62 133 ARG A C 1
ATOM 978 O O . ARG A 1 133 ? 12.793 -3.828 -8.989 1.00 91.62 133 ARG A O 1
ATOM 985 N N . SER A 1 134 ? 10.738 -3.154 -8.396 1.00 93.06 134 SER A N 1
ATOM 986 C CA . SER A 1 134 ? 10.798 -3.564 -7.001 1.00 93.06 134 SER A CA 1
ATOM 987 C C . SER A 1 134 ? 9.416 -4.062 -6.617 1.00 93.06 134 SER A C 1
ATOM 989 O O . SER A 1 134 ? 8.431 -3.340 -6.779 1.00 93.06 134 SER A O 1
ATOM 991 N N . ARG A 1 135 ? 9.335 -5.306 -6.159 1.00 94.00 135 ARG A N 1
ATOM 992 C CA . ARG A 1 135 ? 8.118 -5.887 -5.606 1.00 94.00 135 ARG A CA 1
ATOM 993 C C . ARG A 1 135 ? 8.145 -5.713 -4.098 1.00 94.00 135 ARG A C 1
ATOM 995 O O . ARG A 1 135 ? 9.192 -5.845 -3.470 1.00 94.00 135 ARG A O 1
ATOM 1002 N N . ILE A 1 136 ? 6.992 -5.380 -3.541 1.00 95.25 136 ILE A N 1
ATOM 1003 C CA . ILE A 1 136 ? 6.779 -5.225 -2.112 1.00 95.25 136 ILE A CA 1
ATOM 1004 C C . ILE A 1 136 ? 5.705 -6.223 -1.722 1.00 95.25 136 ILE A C 1
ATOM 1006 O O . ILE A 1 136 ? 4.584 -6.146 -2.224 1.00 95.25 136 ILE A O 1
ATOM 1010 N N . ASP A 1 137 ? 6.064 -7.144 -0.840 1.00 95.38 137 ASP A N 1
ATOM 1011 C CA . ASP A 1 137 ? 5.184 -8.174 -0.308 1.00 95.38 137 ASP A CA 1
ATOM 1012 C C . ASP A 1 137 ? 4.775 -7.820 1.117 1.00 95.38 137 ASP A C 1
ATOM 1014 O O . ASP A 1 137 ? 5.612 -7.471 1.952 1.00 95.38 137 ASP A O 1
ATOM 1018 N N . ILE A 1 138 ? 3.479 -7.928 1.393 1.00 96.44 138 ILE A N 1
ATOM 1019 C CA . ILE A 1 138 ? 2.892 -7.802 2.721 1.00 96.44 138 ILE A CA 1
ATOM 1020 C C . ILE A 1 138 ? 2.518 -9.203 3.181 1.00 96.44 138 ILE A C 1
ATOM 1022 O O . ILE A 1 138 ? 1.619 -9.838 2.632 1.00 96.44 138 ILE A O 1
ATOM 1026 N N . SER A 1 139 ? 3.236 -9.690 4.186 1.00 95.38 139 SER A N 1
ATOM 1027 C CA . SER A 1 139 ? 2.985 -11.001 4.787 1.00 95.38 139 SER A CA 1
ATOM 1028 C C . SER A 1 139 ? 1.740 -10.994 5.691 1.00 95.38 139 SER A C 1
ATOM 1030 O O . SER A 1 139 ? 1.371 -9.937 6.210 1.00 95.38 139 SER A O 1
ATOM 1032 N N . PRO A 1 140 ? 1.168 -12.172 6.015 1.00 95.69 140 PRO A N 1
ATOM 1033 C CA . PRO A 1 140 ? 0.100 -12.300 7.016 1.00 95.69 140 PRO A CA 1
ATOM 1034 C C . PRO A 1 140 ? 0.455 -11.717 8.396 1.00 95.69 140 PRO A C 1
ATOM 1036 O O . PRO A 1 140 ? -0.419 -11.361 9.182 1.00 95.69 140 PRO A O 1
ATOM 1039 N N . LEU A 1 141 ? 1.750 -11.561 8.694 1.00 95.75 141 LEU A N 1
ATOM 1040 C CA . LEU A 1 141 ? 2.256 -10.942 9.921 1.00 95.75 141 LEU A CA 1
ATOM 1041 C C . LEU A 1 141 ? 2.326 -9.405 9.853 1.00 95.75 141 LEU A C 1
ATOM 1043 O O . LEU A 1 141 ? 3.028 -8.798 10.662 1.00 95.75 141 LEU A O 1
ATOM 1047 N N . ALA A 1 142 ? 1.659 -8.782 8.875 1.00 95.25 142 ALA A N 1
ATOM 1048 C CA . ALA A 1 142 ? 1.709 -7.344 8.593 1.00 95.25 142 ALA A CA 1
ATOM 1049 C C . ALA A 1 142 ? 3.140 -6.800 8.412 1.00 95.25 142 ALA A C 1
ATOM 1051 O O . ALA A 1 142 ? 3.421 -5.632 8.677 1.00 95.25 142 ALA A O 1
ATOM 1052 N N . ARG A 1 143 ? 4.080 -7.650 7.980 1.00 94.88 143 ARG A N 1
ATOM 1053 C CA . ARG A 1 143 ? 5.445 -7.227 7.645 1.00 94.88 143 ARG A CA 1
ATOM 1054 C C . ARG A 1 143 ? 5.540 -6.974 6.154 1.00 94.88 143 ARG A C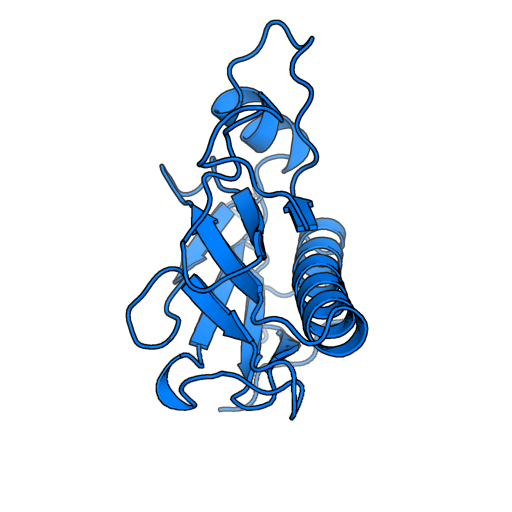 1
ATOM 1056 O O . ARG A 1 143 ? 5.185 -7.865 5.383 1.00 94.88 143 ARG A O 1
ATOM 1063 N N . ALA A 1 144 ? 6.059 -5.804 5.797 1.00 95.50 144 ALA A N 1
ATOM 1064 C CA . ALA A 1 144 ? 6.423 -5.465 4.433 1.00 95.50 144 ALA A CA 1
ATOM 1065 C C . ALA A 1 144 ? 7.884 -5.837 4.154 1.00 95.50 144 ALA A C 1
ATOM 1067 O O . ALA A 1 144 ? 8.774 -5.480 4.930 1.00 95.50 144 ALA A O 1
ATOM 1068 N N . THR A 1 145 ? 8.128 -6.519 3.041 1.00 95.19 145 THR A N 1
ATOM 1069 C CA . THR A 1 145 ? 9.466 -6.840 2.532 1.00 95.19 145 THR A CA 1
ATOM 1070 C C . THR A 1 145 ? 9.571 -6.429 1.077 1.00 95.19 145 THR A C 1
ATOM 1072 O O . THR A 1 145 ? 8.621 -6.605 0.321 1.00 95.19 145 THR A O 1
ATOM 1075 N N . ALA A 1 146 ? 10.721 -5.891 0.679 1.00 94.25 146 ALA A N 1
ATOM 1076 C CA . ALA A 1 146 ? 10.984 -5.530 -0.706 1.00 94.25 146 ALA A CA 1
ATOM 1077 C C . ALA A 1 146 ? 11.993 -6.486 -1.339 1.00 94.25 146 ALA A C 1
ATOM 1079 O O . ALA A 1 146 ? 12.987 -6.852 -0.712 1.00 94.25 146 ALA A O 1
ATOM 1080 N N . CYS A 1 147 ? 11.745 -6.848 -2.590 1.00 92.81 147 CYS A N 1
ATOM 1081 C CA . CYS A 1 147 ? 12.584 -7.744 -3.367 1.00 92.81 147 CYS A CA 1
ATOM 1082 C C . CYS A 1 147 ? 12.570 -7.364 -4.855 1.00 92.81 147 CYS A C 1
ATOM 1084 O O . CYS A 1 147 ? 11.769 -6.547 -5.325 1.00 92.81 147 CYS A O 1
ATOM 1086 N N . ALA A 1 148 ? 13.511 -7.931 -5.596 1.00 91.19 148 ALA A N 1
ATOM 1087 C CA . ALA A 1 148 ? 13.611 -7.850 -7.040 1.00 91.19 148 ALA A CA 1
ATOM 1088 C C . ALA A 1 148 ? 12.685 -8.905 -7.672 1.00 91.19 148 ALA A C 1
ATOM 1090 O O . ALA A 1 148 ? 12.876 -10.091 -7.407 1.00 91.19 148 ALA A O 1
ATOM 1091 N N . PRO A 1 149 ? 11.683 -8.525 -8.488 1.00 85.44 149 PRO A N 1
ATOM 1092 C CA . PRO A 1 149 ? 10.773 -9.506 -9.086 1.00 85.44 149 PRO A CA 1
ATOM 1093 C C . PRO A 1 149 ? 11.446 -10.364 -10.162 1.00 85.44 149 PRO A C 1
ATOM 1095 O O . PRO A 1 149 ? 10.964 -11.450 -10.461 1.00 85.44 149 PRO A O 1
ATOM 1098 N N . ASP A 1 150 ? 12.536 -9.871 -10.746 1.00 80.00 150 ASP A N 1
ATOM 1099 C CA . ASP A 1 150 ? 13.356 -10.576 -11.717 1.00 80.00 150 ASP A CA 1
ATOM 1100 C C . ASP A 1 150 ? 14.836 -10.205 -11.531 1.00 80.00 150 ASP A C 1
ATOM 1102 O O . ASP A 1 150 ? 15.181 -9.175 -10.941 1.00 80.00 150 ASP A O 1
ATOM 1106 N N . SER A 1 151 ? 15.718 -11.066 -12.034 1.00 69.12 151 SER A N 1
ATOM 1107 C CA . SER A 1 151 ? 17.171 -10.920 -11.922 1.00 69.12 151 SER A CA 1
ATOM 1108 C C . SER A 1 151 ? 17.751 -9.846 -12.852 1.00 69.12 151 SER A C 1
ATOM 1110 O O . SER A 1 151 ? 18.856 -9.358 -12.622 1.00 69.12 151 SER A O 1
ATOM 1112 N N . ASN A 1 152 ? 17.004 -9.421 -13.875 1.00 66.81 152 ASN A N 1
ATOM 1113 C CA . ASN A 1 152 ? 17.526 -8.629 -14.992 1.00 66.81 152 ASN A CA 1
ATOM 1114 C C . ASN A 1 152 ? 17.239 -7.125 -14.877 1.00 66.81 152 ASN A C 1
ATOM 1116 O O . ASN A 1 152 ? 17.906 -6.320 -15.524 1.00 66.81 152 ASN A O 1
ATOM 1120 N N . SER A 1 153 ? 16.248 -6.717 -14.086 1.00 71.94 153 SER A N 1
ATOM 1121 C CA . SER A 1 153 ? 15.794 -5.327 -13.996 1.00 71.94 153 SER A CA 1
ATOM 1122 C C . SER A 1 153 ? 15.510 -4.94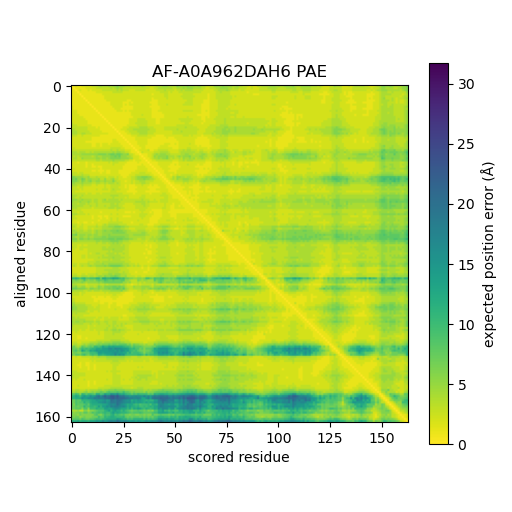0 -12.549 1.00 71.94 153 SER A C 1
ATOM 1124 O O . SER A 1 153 ? 14.418 -4.493 -12.206 1.00 71.94 153 SER A O 1
ATOM 1126 N N . HIS A 1 154 ? 16.513 -5.063 -11.679 1.00 73.75 154 HIS A N 1
ATOM 1127 C CA . HIS A 1 154 ? 16.397 -4.708 -10.266 1.00 73.75 154 HIS A CA 1
ATOM 1128 C C . HIS A 1 154 ? 17.336 -3.573 -9.867 1.00 73.75 154 HIS A C 1
ATOM 1130 O O . HIS A 1 154 ? 18.424 -3.404 -10.415 1.00 73.75 154 HIS A O 1
ATOM 1136 N N . SER A 1 155 ? 16.917 -2.759 -8.898 1.00 73.94 155 SER A N 1
ATOM 1137 C CA . SER A 1 155 ? 17.824 -1.773 -8.315 1.00 73.94 155 SER A CA 1
ATOM 1138 C C . SER A 1 155 ? 18.782 -2.442 -7.331 1.00 73.94 155 SER A C 1
ATOM 1140 O O . SER A 1 155 ? 18.363 -3.285 -6.537 1.00 73.94 155 SER A O 1
ATOM 1142 N N . VAL A 1 156 ? 20.043 -2.006 -7.337 1.00 73.75 156 VAL A N 1
ATOM 1143 C CA . VAL A 1 156 ? 21.097 -2.495 -6.434 1.00 73.75 156 VAL A CA 1
ATOM 1144 C C . VAL A 1 156 ? 20.625 -2.483 -4.974 1.00 73.75 156 VAL A C 1
ATOM 1146 O O . VAL A 1 156 ? 20.170 -1.452 -4.469 1.00 73.75 156 VAL A O 1
ATOM 1149 N N . GLY A 1 157 ? 20.772 -3.626 -4.297 1.00 76.38 157 GLY A N 1
ATOM 1150 C CA . GLY A 1 157 ? 20.440 -3.803 -2.880 1.00 76.38 157 GLY A CA 1
ATOM 1151 C C . GLY A 1 157 ? 19.143 -4.567 -2.593 1.00 76.38 157 GLY A C 1
ATOM 1152 O O . GLY A 1 157 ? 18.889 -4.854 -1.428 1.00 76.38 157 GLY A O 1
ATOM 1153 N N . PHE A 1 158 ? 18.352 -4.928 -3.609 1.00 81.88 158 PHE A N 1
ATOM 1154 C CA . PHE A 1 158 ? 17.253 -5.888 -3.451 1.00 81.88 158 PHE A CA 1
ATOM 1155 C C . PHE A 1 158 ? 17.686 -7.276 -3.916 1.00 81.88 158 PHE A C 1
ATOM 1157 O O . PHE A 1 158 ? 18.242 -7.416 -5.003 1.00 81.88 158 PHE A O 1
ATOM 1164 N N . THR A 1 159 ? 17.421 -8.291 -3.096 1.00 84.75 159 THR A N 1
ATOM 1165 C CA . THR A 1 159 ? 17.553 -9.700 -3.483 1.00 84.75 159 THR A CA 1
ATOM 1166 C C . THR A 1 159 ? 16.328 -10.140 -4.273 1.00 84.75 159 THR A C 1
ATOM 1168 O O . THR A 1 159 ? 15.263 -9.536 -4.139 1.00 84.75 159 THR A O 1
ATOM 1171 N N . GLU A 1 160 ? 16.459 -11.199 -5.067 1.00 86.62 160 GLU A N 1
ATOM 1172 C CA . GLU A 1 160 ? 15.332 -11.803 -5.785 1.00 86.62 160 GLU A CA 1
ATOM 1173 C C . GLU A 1 160 ? 14.198 -12.201 -4.834 1.00 86.62 160 GLU A C 1
ATOM 1175 O O . GLU A 1 160 ? 14.429 -12.593 -3.685 1.00 86.62 160 GLU A O 1
ATOM 1180 N N . CYS A 1 161 ? 12.962 -12.045 -5.306 1.00 86.50 161 CYS A N 1
ATOM 1181 C CA . CYS A 1 161 ? 11.789 -12.474 -4.563 1.00 86.50 161 CYS A CA 1
ATOM 1182 C C . CYS A 1 161 ? 11.770 -14.003 -4.447 1.00 86.50 161 CYS A C 1
ATOM 1184 O O . CYS A 1 161 ? 12.096 -14.688 -5.419 1.00 86.50 161 CYS A O 1
ATOM 1186 N N . PRO A 1 162 ? 11.365 -14.551 -3.289 1.00 81.56 162 PRO A N 1
ATOM 1187 C CA . PRO A 1 162 ? 11.115 -15.979 -3.184 1.00 81.56 162 PRO A CA 1
ATOM 1188 C C . PRO A 1 162 ? 10.015 -16.404 -4.179 1.00 81.56 162 PRO A C 1
ATOM 1190 O O . PRO A 1 162 ? 9.138 -15.587 -4.488 1.00 81.56 162 PRO A O 1
ATOM 1193 N N . PRO A 1 163 ? 10.084 -17.646 -4.694 1.00 68.50 163 PRO A N 1
ATOM 1194 C CA . PRO A 1 163 ? 9.103 -18.184 -5.634 1.00 68.50 163 PRO A CA 1
ATOM 1195 C C . PRO A 1 163 ? 7.695 -18.284 -5.034 1.00 68.50 163 PRO A C 1
ATOM 1197 O O . PRO A 1 163 ? 7.578 -18.502 -3.805 1.00 68.50 163 PRO A O 1
#

pLDDT: mean 92.59, std 6.28, range [66.81, 98.0]

Sequence (163 aa):
LRGTTDQVLAVVQVARFESVQRDRPVTVTVLTPNAAQWCMGASEGNAACDCFETNAASANFCNVTTYPALNAASPLSPRAQAEQLLRGVQIVAGPAFGGANRFTINPKLGTLNDPAEFGSLTLRSPNADLAYRSRIDISPLARATACAPDSNSHSVGFTECPP

=== Feature glossary ===
Key to the feature types in this record:

Secondary structure (8-state, DSSP). Secondary structure is the local, repeating backbone conformation. DSSP classifies it into eight states by reading the hydrogen-bond network: three helix types (H, G, I), two β types (E, B), two non-regular types (T, S), and unstructured coil (-).

Backbone torsions (φ/ψ). Backbone dihedral angles. Every residue except chain termini has a φ (preceding-C → N → Cα → C) and a ψ (N → Cα → C → next-N). They are reported in degrees following the IUPAC sign convention. Secondary structure is essentially a statement about which (φ, ψ) basin each residue occupies.

Predicted aligned error. Predicted Aligned Error (PAE) is an AlphaFold confidence matrix: entry (i, j) is the expected error in the position of residue j, in ångströms, when the prediction is superimposed on the true structure at residue i. Low PAE within a block of residues means that block is internally rigid and well-predicted; high PAE between two blocks means their relative placement is uncertain even if each block individu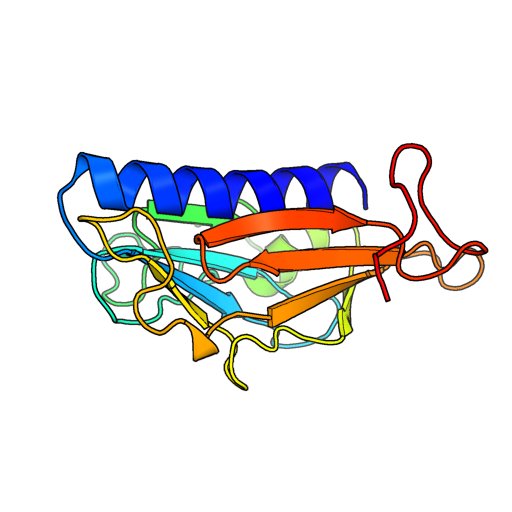ally is confident.

B-factor. B-factor (Debye–Waller factor) reflects atomic displacement in the crystal lattice. It is an experimental observable (units Å²), not a prediction; low values mean the atom is pinned down, high values mean it moves or is heterogeneous across the crystal.

Secondary structure (3-state, P-SEA). Three-state secondary structure (P-SEA) collapses the eight DSSP classes into helix (a), strand (b), and coil (c). P-SEA assigns these from Cα geometry alone — distances and angles — without requiring backbone oxygens, so it works on any Cα trace.

Sequence. Primary structure: the covalent order of the twenty standard amino acids along the backbone. Two proteins with the same sequence will (almost always) fold to the same structure; two with 30% identity often share a fold but not the details.

pLDDT. pLDDT is the predicted lDDT-Cα score: AlphaFold's confidence that the local environment of each residue (all inter-atomic distances within 15 Å) is correctly placed. It is a per-residue number between 0 and 100, with higher meaning more reliable.

InterPro / GO / CATH / organism. Functional annotations link the protein to curated databases. InterPro entries identify conserved domains and families by matching the sequence against member-database signatures (Pfam, PROSITE, CDD, …). Gene Ontology (GO) terms describe molecular function, biological process, and cellular component in a controlled vocabulary. CATH places the structure in a hierarchical fold classification (Class/Architecture/Topology/Homologous-superfamily). The organism is the source species.

Contact-map, Ramachandran, and PAE plots. Three diagnostic plots accompany the record. The Cα contact map visualizes the tertiary structure as a 2D adjacency matrix (8 Å cutoff, sequence-local contacts suppressed). The Ramachandran plot shows the distribution of backbone (φ, ψ) torsions, with points in the α and β basins reflecting secondary structure content. The PAE plot shows AlphaFold's inter-residue confidence as a color matrix.

mmCIF coordinates. The mmCIF table is the protein's shape written out atom by atom. For each backbone N, Cα, C, and carbonyl O, it records an (x, y, z) coordinate triple in Å plus the residue type, chain letter, and residue number.

Radius of gyration, Cα contacts, bounding box. Three whole-structure scalars: the radius of gyration (RMS distance of Cα from centroid, in Å), the count of Cα–Cα contacts (pairs closer than 8 Å and separated by more than four residues in sequence — i.e. tertiary, not local, contacts), and the bounding-box dimensions. Together they distinguish compact globular folds from extended fibres or disordered chains.

Foldseek 3Di. The Foldseek 3Di string encodes local tertiary geometry as a 20-letter alphabet — one character per residue — derived from the relative positions of nearby Cα atoms. Unlike the amino-acid sequence, 3Di is a direct function of the 3D structure, so two proteins with the same fold have similar 3Di strings even at low sequence identity.

Rendered structure images. Six rendered views show the 3D structure from the faces of a cube — i.e. along ±x, ±y, ±z. Rendering representation is drawn randomly per protein from cartoon (secondary-structure ribbons), sticks (backbone bonds), or molecular surface; coloring is either N→C rainbow (blue at the N-terminus through red at the C-terminus) or one color per chain.

Nearest PDB structures. The Foldseek neighbor list gives the closest experimentally determined structures in the PDB, ranked by structural alignment. TM-score near 1 means near-identical fold; near 0.3 means only rough topology match. This is how one finds what a novel AlphaFold prediction most resembles in the solved-structure universe.

Solvent-accessible surface area. SASA measures how much of the protein is reachable by solvent. It is computed by rolling a water-sized probe over the atomic surface and summing the exposed area (Å²). Per-residue SASA distinguishes core (buried, low SASA) from surface (exposed, high SASA) residues; total SASA is a whole-molecule size measure.